Protein AF-A0AAE3FNY4-F1 (afdb_monomer_lite)

Organism: NCBI:txid1326980

Secondary structure (DSSP, 8-state):
----PPP-PPPS-----GGG------S-SHHHHSTTSTT--TTHHHHHHHHHHHHHHHHHTT-

Sequence (63 aa):
MEVRVPPIPEEKEVVLDPRKTALLVVDMQNDFVRKEGKLYVPEAEKTIPAIRELLRKARESSA

pLDDT: mean 92.74, std 7.8, range [55.56, 98.44]

Structure (mmCIF, N/CA/C/O backbone):
data_AF-A0AAE3FNY4-F1
#
_entry.id   AF-A0AAE3FNY4-F1
#
loop_
_atom_site.group_PDB
_atom_site.id
_atom_site.type_symbol
_atom_site.label_atom_id
_atom_site.label_alt_id
_atom_site.label_comp_id
_atom_site.label_asym_id
_atom_site.label_entity_id
_atom_site.label_seq_id
_atom_site.pdbx_PDB_ins_code
_atom_site.Cartn_x
_atom_site.Cartn_y
_atom_site.Cartn_z
_atom_site.occupancy
_atom_site.B_iso_or_equiv
_atom_site.auth_seq_id
_atom_site.auth_comp_id
_atom_site.auth_asym_id
_atom_site.auth_atom_id
_atom_site.pdbx_PDB_model_num
ATOM 1 N N . MET A 1 1 ? -26.141 -17.261 -7.707 1.00 69.94 1 MET A N 1
ATOM 2 C CA . MET A 1 1 ? -25.209 -16.720 -8.716 1.00 69.94 1 MET A CA 1
ATOM 3 C C . MET A 1 1 ? -23.819 -17.156 -8.290 1.00 69.94 1 MET A C 1
ATOM 5 O O . MET A 1 1 ? -23.440 -16.867 -7.165 1.00 69.94 1 MET A O 1
ATOM 9 N N . GLU A 1 2 ? -23.139 -17.963 -9.099 1.00 80.75 2 GLU A N 1
ATOM 10 C CA . GLU A 1 2 ? -21.843 -18.551 -8.740 1.00 80.75 2 GLU A CA 1
ATOM 11 C C . GLU A 1 2 ? -20.728 -17.578 -9.157 1.00 80.75 2 GLU A C 1
ATOM 13 O O . GLU A 1 2 ? -20.621 -17.230 -10.333 1.00 80.75 2 GLU A O 1
ATOM 18 N N . VAL A 1 3 ? -19.948 -17.076 -8.196 1.00 85.81 3 VAL A N 1
ATOM 19 C CA . VAL A 1 3 ? -18.817 -16.179 -8.476 1.00 85.81 3 VAL A CA 1
ATOM 20 C C . VAL A 1 3 ? -17.622 -17.034 -8.889 1.00 85.81 3 VAL A C 1
ATOM 22 O O . VAL A 1 3 ? -17.161 -17.866 -8.113 1.00 85.81 3 VAL A O 1
ATOM 25 N N . ARG A 1 4 ? -17.118 -16.831 -10.111 1.00 85.94 4 ARG A N 1
ATOM 26 C CA . ARG A 1 4 ? -15.906 -17.488 -10.618 1.00 85.94 4 ARG A CA 1
ATOM 27 C C . ARG A 1 4 ? -14.753 -16.496 -10.608 1.00 85.94 4 ARG A C 1
ATOM 29 O O . ARG A 1 4 ? -14.805 -15.493 -11.314 1.00 85.94 4 ARG A O 1
ATOM 36 N N . VAL A 1 5 ? -13.729 -16.785 -9.813 1.00 88.88 5 VAL A N 1
ATOM 37 C CA . VAL A 1 5 ? -12.501 -15.986 -9.745 1.00 88.88 5 VAL A CA 1
ATOM 38 C C . VAL A 1 5 ? -11.422 -16.706 -10.558 1.00 88.88 5 VAL A C 1
ATOM 40 O O . VAL A 1 5 ? -11.218 -17.903 -10.339 1.00 88.88 5 VAL A O 1
ATOM 43 N N . PRO A 1 6 ? -10.761 -16.039 -11.520 1.00 90.50 6 PRO A N 1
ATOM 44 C CA . PRO A 1 6 ? -9.648 -16.643 -12.240 1.00 90.50 6 PRO A CA 1
ATOM 45 C C . PRO A 1 6 ? -8.455 -16.870 -11.298 1.00 90.50 6 PRO A C 1
ATOM 47 O O . PRO A 1 6 ? -8.294 -16.129 -10.327 1.00 90.50 6 PRO A O 1
ATOM 50 N N . PRO A 1 7 ? -7.591 -17.860 -11.579 1.00 85.56 7 PRO A N 1
ATOM 51 C CA . PRO A 1 7 ? -6.335 -17.996 -10.856 1.00 85.56 7 PRO A CA 1
ATOM 52 C C . PRO A 1 7 ? -5.476 -16.745 -11.078 1.00 85.56 7 PRO A C 1
ATOM 54 O O . PRO A 1 7 ? -5.239 -16.344 -12.218 1.00 85.56 7 PRO A O 1
ATOM 57 N N . ILE A 1 8 ? -5.022 -16.133 -9.985 1.00 86.69 8 ILE A N 1
ATOM 58 C CA . ILE A 1 8 ? -4.090 -15.003 -10.005 1.00 86.69 8 ILE A CA 1
ATOM 59 C C . ILE A 1 8 ? -2.707 -15.584 -9.691 1.00 86.69 8 ILE A C 1
ATOM 61 O O . ILE A 1 8 ? -2.505 -16.043 -8.568 1.00 86.69 8 ILE A O 1
ATOM 65 N N . PRO A 1 9 ? -1.783 -15.656 -10.664 1.00 83.06 9 PRO A N 1
ATOM 66 C CA . PRO A 1 9 ? -0.450 -16.185 -10.413 1.00 83.06 9 PRO A CA 1
ATOM 67 C C . PRO A 1 9 ? 0.315 -15.265 -9.456 1.00 83.06 9 PRO A C 1
ATOM 69 O O . PRO A 1 9 ? 0.316 -14.044 -9.616 1.00 83.06 9 PRO A O 1
ATOM 72 N N . GLU A 1 10 ? 0.970 -15.870 -8.469 1.00 84.69 10 GLU A N 1
ATOM 73 C CA . GLU A 1 10 ? 1.843 -15.183 -7.521 1.00 84.69 10 GLU A CA 1
ATOM 74 C C . GLU A 1 10 ? 3.301 -15.430 -7.913 1.00 84.69 10 GLU A C 1
ATOM 76 O O . GLU A 1 10 ? 3.774 -16.567 -7.905 1.00 84.69 10 GLU A O 1
ATOM 81 N N . GLU A 1 11 ? 4.020 -14.361 -8.249 1.00 85.75 11 GLU A N 1
ATOM 82 C CA . GLU A 1 11 ? 5.457 -14.413 -8.509 1.00 85.75 11 GLU A CA 1
ATOM 83 C C . GLU A 1 11 ? 6.226 -14.077 -7.230 1.00 85.75 11 GLU A C 1
ATOM 85 O O . GLU A 1 11 ? 5.912 -13.106 -6.539 1.00 85.75 11 GLU A O 1
ATOM 90 N N . LYS A 1 12 ? 7.262 -14.863 -6.911 1.00 84.00 12 LYS A N 1
ATOM 91 C CA . LYS A 1 12 ? 8.100 -14.615 -5.721 1.00 84.00 12 LYS A CA 1
ATOM 92 C C . LYS A 1 12 ? 8.902 -13.319 -5.833 1.00 84.00 12 LYS A C 1
ATOM 94 O O . LYS A 1 12 ? 9.188 -12.688 -4.821 1.00 84.00 12 LYS A O 1
ATOM 99 N N . GLU A 1 13 ? 9.260 -12.944 -7.056 1.00 87.62 13 GLU A N 1
ATOM 100 C CA . GLU A 1 13 ? 9.985 -11.720 -7.372 1.00 87.62 13 GLU A CA 1
ATOM 101 C C . GLU A 1 13 ? 9.363 -11.058 -8.598 1.00 87.62 13 GLU A C 1
ATOM 103 O O . GLU A 1 13 ? 9.020 -11.723 -9.574 1.00 87.62 13 GLU A O 1
ATOM 108 N N . VAL A 1 14 ? 9.237 -9.731 -8.554 1.00 86.31 14 VAL A N 1
ATOM 109 C CA . VAL A 1 14 ? 8.694 -8.936 -9.656 1.00 86.31 14 VAL A CA 1
ATOM 110 C C . VAL A 1 14 ? 9.694 -7.842 -10.005 1.00 86.31 14 VAL A C 1
ATOM 112 O O . VAL A 1 14 ? 10.069 -7.034 -9.155 1.00 86.31 14 VAL A O 1
ATOM 115 N N . VAL A 1 15 ? 10.109 -7.801 -11.270 1.00 90.31 15 VAL A N 1
ATOM 116 C CA . VAL A 1 15 ? 10.948 -6.734 -11.829 1.00 90.31 15 VAL A CA 1
ATOM 117 C C . VAL A 1 15 ? 10.075 -5.860 -12.724 1.00 90.31 15 VAL A C 1
ATOM 119 O O . VAL A 1 15 ? 9.454 -6.355 -13.662 1.00 90.31 15 VAL A O 1
ATOM 122 N N . LEU A 1 16 ? 10.015 -4.559 -12.434 1.00 90.88 16 LEU A N 1
ATOM 123 C CA . LEU A 1 16 ? 9.138 -3.604 -13.118 1.00 90.88 16 LEU A CA 1
ATOM 124 C C . LEU A 1 16 ? 9.973 -2.590 -13.914 1.00 90.88 16 LEU A C 1
ATOM 126 O O . LEU A 1 16 ? 10.850 -1.942 -13.348 1.00 90.88 16 LEU A O 1
ATOM 130 N N . ASP A 1 17 ? 9.695 -2.431 -15.217 1.00 92.94 17 ASP A N 1
ATOM 131 C CA . ASP A 1 17 ? 10.261 -1.326 -16.012 1.00 92.94 17 ASP A CA 1
ATOM 132 C C . ASP A 1 17 ? 9.538 -0.028 -15.609 1.00 92.94 17 ASP A C 1
ATOM 134 O O . ASP A 1 17 ? 8.325 0.073 -15.842 1.00 92.94 17 ASP A O 1
ATOM 138 N N . PRO A 1 18 ? 10.233 0.971 -15.031 1.00 93.56 18 PRO A N 1
ATOM 139 C CA . PRO A 1 18 ? 9.600 2.208 -14.576 1.00 93.56 18 PRO A CA 1
ATOM 140 C C . PRO A 1 18 ? 8.907 2.977 -15.709 1.00 93.56 18 PRO A C 1
ATOM 142 O O . PRO A 1 18 ? 7.923 3.660 -15.461 1.00 93.56 18 PRO A O 1
ATOM 145 N N . ARG A 1 19 ? 9.328 2.806 -16.971 1.00 93.12 19 ARG A N 1
ATOM 146 C CA . ARG A 1 19 ? 8.710 3.477 -18.133 1.00 93.12 19 ARG A CA 1
ATOM 147 C C . ARG A 1 19 ? 7.394 2.841 -18.584 1.00 93.12 19 ARG A C 1
ATOM 149 O O . ARG A 1 19 ? 6.716 3.388 -19.448 1.00 93.12 19 ARG A O 1
ATOM 156 N N . LYS A 1 20 ? 7.066 1.652 -18.073 1.00 94.94 20 LYS A N 1
ATOM 157 C CA . LYS A 1 20 ? 5.858 0.886 -18.433 1.00 94.94 20 LYS A CA 1
ATOM 158 C C . LYS A 1 20 ? 4.956 0.611 -17.233 1.00 94.94 20 LYS A C 1
ATOM 160 O O . LYS A 1 20 ? 4.004 -0.155 -17.352 1.00 94.94 20 LYS A O 1
ATOM 165 N N . THR A 1 21 ? 5.264 1.207 -16.086 1.00 93.75 21 THR A N 1
ATOM 166 C CA . THR A 1 21 ? 4.628 0.890 -14.810 1.00 93.75 21 THR A CA 1
ATOM 167 C C . THR A 1 21 ? 4.102 2.163 -14.169 1.00 93.75 21 THR A C 1
ATOM 169 O O . THR A 1 21 ? 4.778 3.185 -14.170 1.00 93.75 21 THR A O 1
ATOM 172 N N . ALA A 1 22 ? 2.912 2.087 -13.579 1.00 94.75 22 ALA A N 1
ATOM 173 C CA . ALA A 1 22 ? 2.339 3.161 -12.778 1.00 94.75 22 ALA A CA 1
ATOM 174 C C . ALA A 1 22 ? 2.064 2.671 -11.351 1.00 94.75 22 ALA A C 1
ATOM 176 O O . ALA A 1 22 ? 1.703 1.512 -11.142 1.00 94.75 22 ALA A O 1
ATOM 177 N N . LEU A 1 23 ? 2.204 3.570 -10.374 1.00 95.25 23 LEU A N 1
ATOM 178 C CA . LEU A 1 23 ? 1.797 3.337 -8.990 1.00 95.25 23 LEU A CA 1
ATOM 179 C C . LEU A 1 23 ? 0.438 3.997 -8.745 1.00 95.25 23 LEU A C 1
ATOM 181 O O . LEU A 1 23 ? 0.314 5.216 -8.857 1.00 95.25 23 LEU A O 1
ATO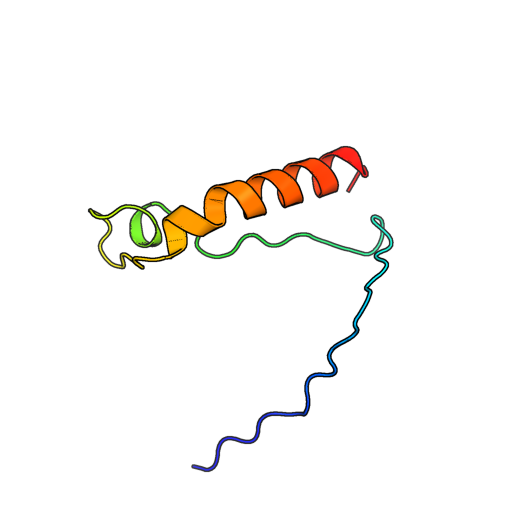M 185 N N . LEU A 1 24 ? -0.560 3.202 -8.363 1.00 97.06 24 LEU A N 1
ATOM 186 C CA . LEU A 1 24 ? -1.880 3.692 -7.977 1.00 97.06 24 LEU A CA 1
ATOM 187 C C . LEU A 1 24 ? -2.045 3.607 -6.456 1.00 97.06 24 LEU A C 1
ATOM 189 O O . LEU A 1 24 ? -1.874 2.543 -5.868 1.00 97.06 24 LEU A O 1
ATOM 193 N N . VAL A 1 25 ? -2.396 4.727 -5.824 1.00 97.75 25 VAL A N 1
ATOM 194 C CA . VAL A 1 25 ? -2.744 4.788 -4.398 1.00 97.75 25 VAL A CA 1
ATOM 195 C C . VAL A 1 25 ? -4.245 5.030 -4.302 1.00 97.75 25 VAL A C 1
ATOM 197 O O . VAL A 1 25 ? -4.714 6.120 -4.619 1.00 97.75 25 VAL A O 1
ATOM 200 N N . VAL A 1 26 ? -4.993 4.000 -3.912 1.00 97.56 26 VAL A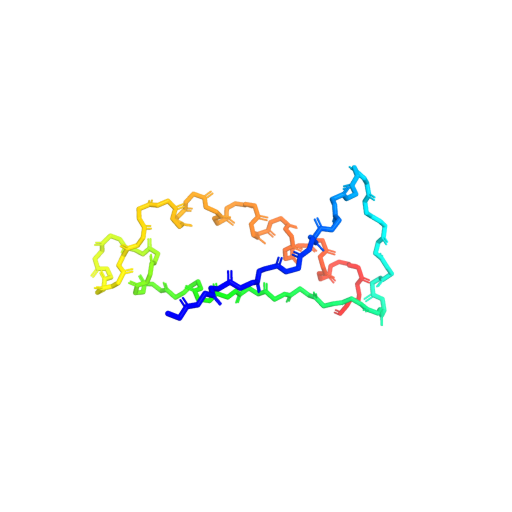 N 1
ATOM 201 C CA . VAL A 1 26 ? -6.463 4.001 -3.931 1.00 97.56 26 VAL A CA 1
ATOM 202 C C . VAL A 1 26 ? -7.009 4.360 -2.549 1.00 97.56 26 VAL A C 1
ATOM 204 O O . VAL A 1 26 ? -6.509 3.859 -1.547 1.00 97.56 26 VAL A O 1
ATOM 207 N N . ASP A 1 27 ? -8.007 5.246 -2.510 1.00 97.12 27 ASP A N 1
ATOM 208 C CA . ASP A 1 27 ? -8.847 5.579 -1.347 1.00 97.12 27 ASP A CA 1
ATOM 209 C C . ASP A 1 27 ? -8.116 5.932 -0.035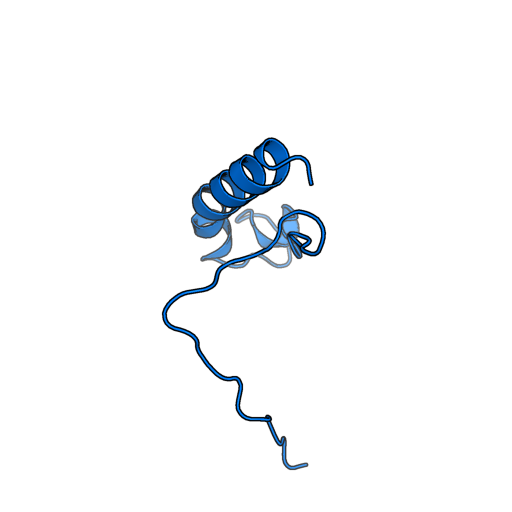 1.00 97.12 27 ASP A C 1
ATOM 211 O O . ASP A 1 27 ? -8.665 5.823 1.058 1.00 97.12 27 ASP A O 1
ATOM 215 N N . MET A 1 28 ? -6.900 6.485 -0.119 1.00 97.94 28 MET A N 1
ATOM 216 C CA . MET A 1 28 ? -6.146 7.003 1.041 1.00 97.94 28 MET A CA 1
ATOM 217 C C . MET A 1 28 ? -6.657 8.367 1.549 1.00 97.94 28 MET A C 1
ATOM 219 O O . MET A 1 28 ? -5.887 9.223 1.990 1.00 97.94 28 MET A O 1
ATOM 223 N N . GLN A 1 29 ? -7.967 8.595 1.463 1.00 97.81 29 GLN A N 1
ATOM 224 C CA . GLN A 1 29 ? -8.634 9.789 1.974 1.00 97.81 29 GLN A CA 1
ATOM 225 C C . GLN A 1 29 ? -8.830 9.667 3.490 1.00 97.81 29 GLN A C 1
ATOM 227 O O . GLN A 1 29 ? -8.993 8.573 4.028 1.00 97.81 29 GLN A O 1
ATOM 232 N N . ASN A 1 30 ? -8.891 10.800 4.197 1.00 97.94 30 ASN A N 1
ATOM 233 C CA . ASN A 1 30 ? -9.111 10.803 5.649 1.00 97.94 30 ASN A CA 1
ATOM 234 C C . ASN A 1 30 ? -10.374 10.035 6.069 1.00 97.94 30 ASN A C 1
ATOM 236 O O . ASN A 1 30 ? -10.375 9.450 7.144 1.00 97.94 30 ASN A O 1
ATOM 240 N N . ASP A 1 31 ? -11.407 10.001 5.224 1.00 98.19 31 ASP A N 1
ATOM 241 C CA . ASP A 1 31 ? -12.680 9.339 5.531 1.00 98.19 31 ASP A CA 1
ATOM 242 C C . ASP A 1 31 ? -12.548 7.813 5.692 1.00 98.19 31 ASP A C 1
ATOM 244 O O . ASP A 1 31 ? -13.338 7.211 6.415 1.00 98.19 31 ASP A O 1
ATOM 248 N N . PHE A 1 32 ? -11.522 7.213 5.076 1.00 98.31 32 PHE A N 1
ATOM 249 C CA . PHE A 1 32 ? -11.175 5.795 5.216 1.00 98.31 32 PHE A CA 1
ATOM 250 C C . PHE A 1 32 ? -10.039 5.555 6.216 1.00 98.31 32 PHE A C 1
ATOM 252 O O . PHE A 1 32 ? -9.941 4.479 6.802 1.00 98.31 32 PHE A O 1
ATOM 259 N N . VAL A 1 33 ? -9.160 6.541 6.413 1.00 97.81 33 VAL A N 1
ATOM 260 C CA . VAL A 1 33 ? -7.886 6.351 7.128 1.00 97.81 33 VAL A CA 1
ATOM 261 C C . VAL A 1 33 ? -7.921 6.851 8.570 1.00 97.81 33 VAL A C 1
ATOM 263 O O . VAL A 1 33 ? -7.295 6.251 9.439 1.00 97.81 33 VAL A O 1
ATOM 266 N N . ARG A 1 34 ? -8.607 7.962 8.846 1.00 97.50 34 ARG A N 1
ATOM 267 C CA . ARG A 1 34 ? -8.671 8.562 10.185 1.00 97.50 34 ARG A CA 1
ATOM 268 C C . ARG A 1 34 ? -9.807 7.933 10.984 1.00 97.50 34 ARG A C 1
ATOM 270 O O . ARG A 1 34 ? -10.856 7.643 10.417 1.00 97.50 34 ARG A O 1
ATOM 277 N N . LYS A 1 35 ? -9.622 7.773 12.298 1.00 96.00 35 LYS A N 1
ATOM 278 C CA . LYS A 1 35 ? -10.614 7.154 13.203 1.00 96.00 35 LYS A CA 1
ATOM 279 C C . LYS A 1 35 ? -11.961 7.871 13.200 1.00 96.00 35 LYS A C 1
ATOM 281 O O . LYS A 1 35 ? -12.988 7.263 13.471 1.00 96.00 35 LYS A O 1
ATOM 286 N N . GLU A 1 36 ? -11.937 9.162 12.905 1.00 97.00 36 GLU A N 1
ATOM 287 C CA . GLU A 1 36 ? -13.090 10.054 12.859 1.00 97.00 36 GLU A CA 1
ATOM 288 C C . GLU A 1 36 ? -13.778 10.050 11.482 1.00 97.00 36 GLU A C 1
ATOM 290 O O . GLU A 1 36 ? -14.803 10.707 11.301 1.00 97.00 36 GLU A O 1
ATOM 295 N N . GLY A 1 37 ? -13.204 9.344 10.501 1.00 97.12 37 GLY A N 1
ATOM 296 C CA . GLY A 1 37 ? -13.741 9.211 9.154 1.00 97.12 37 GLY A CA 1
ATOM 297 C C . GLY A 1 37 ? -15.034 8.398 9.120 1.00 97.12 37 GLY A C 1
ATOM 298 O O . GLY A 1 37 ? -15.214 7.443 9.877 1.00 97.12 37 GLY A O 1
ATOM 299 N N . LYS A 1 38 ? -15.947 8.756 8.212 1.00 97.56 38 LYS A N 1
ATOM 300 C CA . LYS A 1 38 ? -17.264 8.105 8.087 1.00 97.56 38 LYS A CA 1
ATOM 301 C C . LYS A 1 38 ? -17.176 6.640 7.666 1.00 97.56 38 LYS A C 1
ATOM 303 O O . LYS A 1 38 ? -18.097 5.877 7.943 1.00 97.56 38 LYS A O 1
ATOM 308 N N . LEU A 1 39 ? -16.098 6.268 6.978 1.00 97.38 39 LEU A N 1
ATOM 309 C CA . LEU A 1 39 ? -15.856 4.943 6.410 1.00 97.3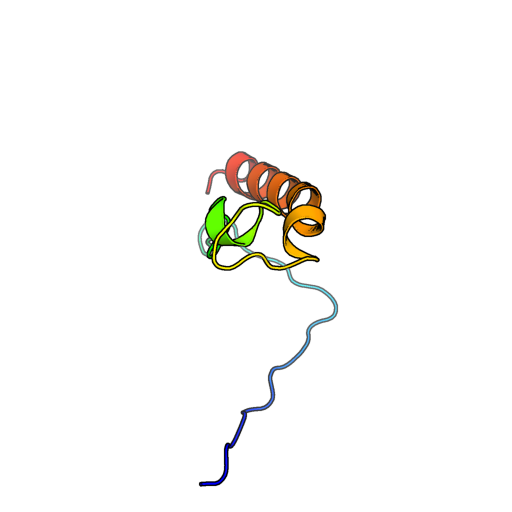8 39 LEU A CA 1
ATOM 310 C C . LEU A 1 39 ? -14.553 4.341 6.959 1.00 97.38 39 LEU A C 1
ATOM 312 O O . LEU A 1 39 ? -13.846 3.631 6.246 1.00 97.38 39 LEU A O 1
ATOM 316 N N . TYR A 1 40 ? -14.218 4.654 8.215 1.00 97.81 40 TYR A N 1
ATOM 317 C CA . TYR A 1 40 ? -12.937 4.302 8.820 1.00 97.81 40 TYR A CA 1
ATOM 318 C C . TYR A 1 40 ? -12.617 2.801 8.738 1.00 97.81 40 TYR A C 1
ATOM 320 O O . TYR A 1 40 ? -13.384 1.949 9.192 1.00 97.81 40 TYR A O 1
ATOM 328 N N . VAL A 1 41 ? -11.426 2.495 8.218 1.00 97.75 41 VAL A N 1
ATOM 329 C CA . VAL A 1 41 ? -10.844 1.154 8.148 1.00 97.75 41 VAL A CA 1
ATOM 330 C C . VAL A 1 41 ? -9.690 1.060 9.161 1.00 97.75 41 VAL A C 1
ATOM 332 O O . VAL A 1 41 ? -8.647 1.683 8.947 1.00 97.75 41 VAL A O 1
ATOM 335 N N . PRO A 1 42 ? -9.812 0.255 10.240 1.00 96.69 42 PRO A N 1
ATOM 336 C CA . PRO A 1 42 ? -8.849 0.231 11.350 1.00 96.69 42 PRO A CA 1
ATOM 337 C C . PRO A 1 42 ? -7.378 0.031 10.966 1.00 96.69 42 PRO A C 1
ATOM 339 O O . PRO A 1 42 ? -6.481 0.618 11.571 1.00 96.69 42 PRO A O 1
ATOM 342 N N . GLU A 1 43 ? -7.121 -0.776 9.942 1.00 97.25 43 GLU A N 1
ATOM 343 C CA . GLU A 1 43 ? -5.766 -1.132 9.519 1.00 97.25 43 GLU A CA 1
ATOM 344 C C . GLU A 1 43 ? -5.192 -0.179 8.454 1.00 97.25 43 GLU A C 1
ATOM 346 O O . GLU A 1 43 ? -3.995 -0.232 8.174 1.00 97.25 43 GLU A O 1
ATOM 351 N N . ALA A 1 44 ? -6.002 0.723 7.882 1.00 97.44 44 ALA A N 1
ATOM 352 C CA . ALA A 1 44 ? -5.578 1.584 6.775 1.00 97.44 44 ALA A CA 1
ATOM 353 C C . ALA A 1 44 ? -4.441 2.534 7.173 1.00 97.44 44 ALA A C 1
ATOM 355 O O . ALA A 1 44 ? -3.488 2.709 6.414 1.00 97.44 44 ALA A O 1
ATOM 356 N N . GLU A 1 45 ? -4.467 3.087 8.388 1.00 96.94 45 GLU A N 1
ATOM 357 C CA . GLU A 1 45 ? -3.406 3.978 8.876 1.00 96.94 45 GLU A CA 1
ATOM 358 C C . GLU A 1 45 ? -2.037 3.275 8.941 1.00 96.94 45 GLU A C 1
ATOM 360 O O . GLU A 1 45 ? -1.004 3.882 8.648 1.00 96.94 45 GLU A O 1
ATOM 365 N N . LYS A 1 46 ? -2.014 1.962 9.215 1.00 97.62 46 LYS A N 1
ATOM 366 C CA . LYS A 1 46 ? -0.773 1.171 9.267 1.00 97.62 46 LYS A CA 1
ATOM 367 C C . LYS A 1 46 ? -0.125 0.987 7.893 1.00 97.62 46 LYS A C 1
ATOM 369 O O . LYS A 1 46 ? 1.063 0.681 7.825 1.00 97.62 46 LYS A O 1
ATOM 374 N N . THR A 1 47 ? -0.866 1.197 6.804 1.00 97.75 47 THR A N 1
ATOM 375 C CA . THR A 1 47 ? -0.344 1.082 5.430 1.00 97.75 47 THR A CA 1
ATOM 376 C C . THR A 1 47 ? 0.457 2.311 4.990 1.00 97.75 47 TH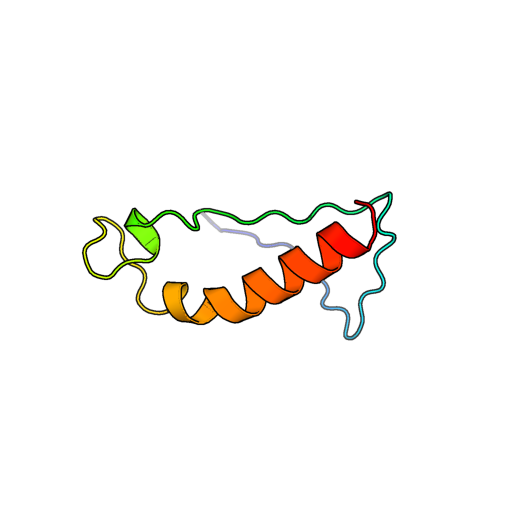R A C 1
ATOM 378 O O . THR A 1 47 ? 1.277 2.219 4.073 1.00 97.75 47 THR A O 1
ATOM 381 N N . ILE A 1 48 ? 0.285 3.456 5.668 1.00 97.81 48 ILE A N 1
ATOM 382 C CA . ILE A 1 48 ? 0.890 4.740 5.283 1.00 97.81 48 ILE A CA 1
ATOM 383 C C . ILE A 1 48 ? 2.418 4.652 5.126 1.00 97.81 48 ILE A C 1
ATOM 385 O O . ILE A 1 48 ? 2.919 5.141 4.109 1.00 97.81 48 ILE A O 1
ATOM 389 N N . PRO A 1 49 ? 3.197 4.053 6.055 1.00 98.44 49 PRO A N 1
ATOM 390 C CA . PRO A 1 49 ? 4.651 3.995 5.909 1.00 98.44 49 PRO A CA 1
ATOM 391 C C . PRO A 1 49 ? 5.095 3.230 4.656 1.00 98.44 49 PRO A C 1
ATOM 393 O O . PRO A 1 49 ? 5.980 3.694 3.939 1.00 98.44 49 PRO A O 1
ATOM 396 N N . ALA A 1 50 ? 4.442 2.106 4.347 1.00 98.12 50 ALA A N 1
ATOM 397 C CA . ALA A 1 50 ? 4.746 1.308 3.162 1.00 98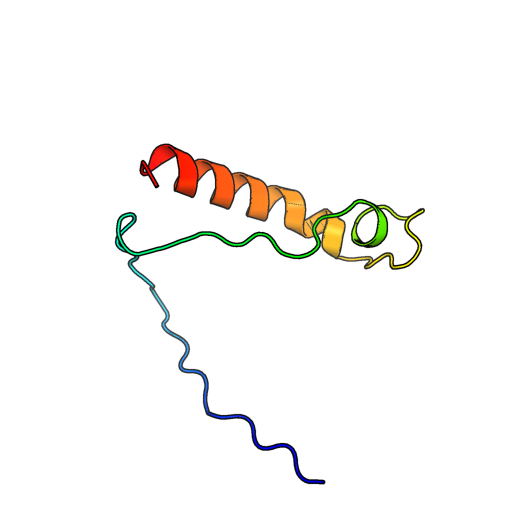.12 50 ALA A CA 1
ATOM 398 C C . ALA A 1 50 ? 4.390 2.058 1.867 1.00 98.12 50 ALA A C 1
ATOM 400 O O . ALA A 1 50 ? 5.200 2.119 0.942 1.00 98.12 50 ALA A O 1
ATOM 401 N N . ILE A 1 51 ? 3.221 2.707 1.825 1.00 98.25 51 ILE A N 1
ATOM 402 C CA . ILE A 1 51 ? 2.793 3.528 0.681 1.00 98.25 51 ILE A CA 1
ATOM 403 C C . ILE A 1 51 ? 3.766 4.691 0.446 1.00 98.25 51 ILE A C 1
ATOM 405 O O . ILE A 1 51 ? 4.116 4.981 -0.697 1.00 98.25 51 ILE A O 1
ATOM 409 N N . ARG A 1 52 ? 4.251 5.344 1.511 1.00 98.19 52 ARG A N 1
ATOM 410 C CA . ARG A 1 52 ? 5.248 6.424 1.402 1.00 98.19 52 ARG A CA 1
ATOM 411 C C . ARG A 1 52 ? 6.553 5.948 0.774 1.00 98.19 52 ARG A C 1
ATOM 413 O O . ARG A 1 52 ? 7.109 6.665 -0.056 1.00 98.19 52 ARG A O 1
ATOM 420 N N . GLU A 1 53 ? 7.024 4.761 1.142 1.00 97.88 53 GLU A N 1
ATOM 421 C CA . GLU A 1 53 ? 8.236 4.184 0.560 1.00 97.88 53 GLU A CA 1
ATOM 422 C C . GLU A 1 53 ? 8.046 3.829 -0.922 1.00 97.88 53 GLU A C 1
ATOM 424 O O . GLU A 1 53 ? 8.914 4.124 -1.744 1.00 97.88 53 GLU A O 1
ATOM 429 N N . LEU A 1 54 ? 6.886 3.278 -1.297 1.00 96.00 54 LEU A N 1
ATOM 430 C CA . LEU A 1 54 ? 6.548 3.026 -2.703 1.00 96.00 54 LEU A CA 1
ATOM 431 C C . LEU A 1 54 ? 6.482 4.324 -3.518 1.00 96.00 54 LEU A C 1
ATOM 433 O O . LEU A 1 54 ? 7.050 4.390 -4.606 1.00 96.00 54 LEU A O 1
ATOM 437 N N . LEU A 1 55 ? 5.856 5.375 -2.978 1.00 97.19 55 LEU A N 1
ATOM 438 C CA . LEU A 1 55 ? 5.801 6.695 -3.614 1.00 97.19 55 LEU A CA 1
ATOM 439 C C . LEU A 1 55 ? 7.196 7.284 -3.834 1.00 97.19 55 LEU A C 1
ATOM 441 O O . LEU A 1 55 ? 7.449 7.865 -4.889 1.00 97.19 55 LEU A O 1
ATOM 445 N N . ARG A 1 56 ? 8.093 7.143 -2.851 1.00 97.25 56 ARG A N 1
ATOM 446 C CA . ARG A 1 56 ? 9.485 7.591 -2.959 1.00 97.25 56 ARG A CA 1
ATOM 447 C C . ARG A 1 56 ? 10.193 6.874 -4.110 1.00 97.25 56 ARG A C 1
ATOM 449 O O . ARG A 1 56 ? 10.685 7.539 -5.016 1.00 97.25 56 ARG A O 1
ATOM 456 N N . LYS A 1 57 ? 10.160 5.536 -4.123 1.00 95.00 57 LYS A N 1
ATOM 457 C CA . LYS A 1 57 ? 10.773 4.716 -5.183 1.00 95.00 57 LYS A CA 1
ATOM 458 C C . LYS A 1 57 ? 10.221 5.042 -6.568 1.00 95.00 57 LYS A C 1
ATOM 460 O O . LYS A 1 57 ? 10.997 5.192 -7.508 1.00 95.00 57 LYS A O 1
ATOM 465 N N . ALA A 1 58 ? 8.900 5.172 -6.693 1.00 94.75 58 ALA A N 1
ATOM 466 C CA . ALA A 1 58 ? 8.254 5.474 -7.967 1.00 94.75 58 ALA A CA 1
ATOM 467 C C . ALA A 1 58 ? 8.723 6.828 -8.528 1.00 94.75 58 ALA A C 1
ATOM 469 O O . ALA A 1 58 ? 9.157 6.897 -9.673 1.00 94.75 58 ALA A O 1
ATOM 470 N N . ARG A 1 59 ? 8.723 7.883 -7.701 1.00 95.06 59 ARG A N 1
ATOM 471 C CA . ARG A 1 59 ? 9.136 9.239 -8.108 1.00 95.06 59 ARG A CA 1
ATOM 472 C C . ARG A 1 59 ? 10.629 9.348 -8.422 1.00 95.06 59 ARG A C 1
ATOM 474 O O . ARG A 1 59 ? 11.004 10.038 -9.361 1.00 95.06 59 ARG A O 1
ATOM 481 N N . GLU A 1 60 ? 11.485 8.674 -7.655 1.00 95.56 60 GLU A N 1
ATOM 482 C CA . GLU A 1 60 ? 12.936 8.650 -7.909 1.00 95.56 60 GLU A CA 1
ATOM 483 C C . GLU A 1 60 ? 13.296 7.913 -9.203 1.00 95.56 60 GLU A C 1
ATOM 485 O O . GLU A 1 60 ? 14.281 8.249 -9.857 1.00 95.56 60 GLU A O 1
ATOM 490 N N . SER A 1 61 ? 12.476 6.943 -9.611 1.00 91.12 61 SER A N 1
ATOM 491 C CA . SER A 1 61 ? 12.699 6.149 -10.825 1.00 91.12 61 SER A CA 1
ATOM 492 C C . SER A 1 61 ? 12.360 6.901 -12.122 1.00 91.12 61 SER A C 1
ATOM 494 O O . SER A 1 61 ? 12.392 6.297 -13.192 1.00 91.12 61 SER A O 1
ATOM 496 N N . SER A 1 62 ? 12.065 8.207 -12.041 1.00 72.38 62 SER A N 1
ATOM 497 C CA . SER A 1 62 ? 11.644 9.056 -13.168 1.00 72.38 62 SER A CA 1
ATOM 498 C C . SER A 1 62 ? 10.398 8.533 -13.904 1.00 72.38 62 SER A C 1
ATOM 500 O O . SER A 1 62 ? 10.319 8.638 -15.130 1.00 72.38 62 SER A O 1
ATOM 502 N N . ALA A 1 63 ? 9.453 7.957 -13.150 1.00 55.56 63 ALA A N 1
ATOM 503 C CA . ALA A 1 63 ? 8.077 7.720 -13.593 1.00 55.56 63 ALA A CA 1
ATOM 504 C C . ALA A 1 63 ? 7.252 9.018 -13.584 1.00 55.56 63 ALA A C 1
ATOM 506 O O . ALA A 1 63 ? 7.526 9.887 -12.720 1.00 55.56 63 ALA A O 1
#

Foldseek 3Di:
DDDDDDDDDDDPDDDDDLVPDDDDDPPLDCLDDPPPHVNDDPCSVVCVVVVVVVVVVSVVSVD

Radius of gyration: 15.93 Å; chains: 1; bounding box: 38×29×32 Å

InterPro domains:
  IPR000868 Isochorismatase-like domain [PF00857] (21-62)
  IPR036380 Isochorismatase-like superfamily [G3DSA:3.40.50.850] (8-63)
  IPR036380 Isochorismatase-like superfamily [SSF52499] (6-61)